Protein AF-A0A959Z109-F1 (afdb_monomer_lite)

pLDDT: mean 94.62, std 5.55, range [53.91, 98.88]

Foldseek 3Di:
DAPQQDPVRAAEDDAPDKDKDKAQEVVGHFKHKHKYQAPFAWKKKKKKWKEDQAADADKWKKKFKAFPVRHTQDIDIGGYYYNPGTDIDMDIGTQAGRLGIIMIMIGDIPDRMMMMMMHIHGDYDPFDADDPDQQDPVNAAEDDPPDDHGHDARGVVDHHDHHHD

Sequence (165 aa):
LEENDAPTQADTVAAGVDHEGRLDFFYDDNSDYYRLILPSDGILNITVNAEHAGTSTGETLTAHVLNSSGGLVQSHSVNIGANGNPIMTDLATSCLGNEQLYYLRFFNPTACGVSYQFNYGVTPPLYADDLEENDGTSQSDTVAASIDHDGRINFYYDDNTDYFR

Radius of gyration: 19.41 Å; chains: 1; bounding box: 44×27×57 Å

Structure (mmCIF, N/CA/C/O backbone):
data_AF-A0A959Z109-F1
#
_entry.id   AF-A0A959Z109-F1
#
loop_
_atom_site.group_PDB
_atom_site.id
_atom_site.type_symbol
_atom_site.label_atom_id
_atom_site.label_alt_id
_atom_site.label_comp_id
_atom_site.label_asym_id
_atom_site.label_entity_id
_atom_site.label_seq_id
_atom_site.pdbx_PDB_ins_code
_atom_site.Cartn_x
_atom_site.Cartn_y
_atom_site.Cartn_z
_atom_site.occupancy
_atom_site.B_iso_or_equiv
_atom_site.auth_se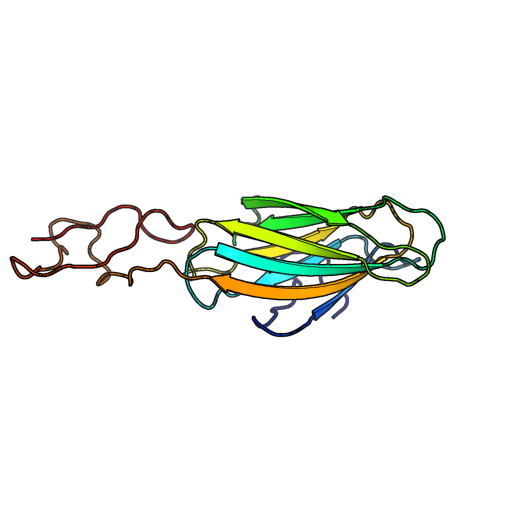q_id
_atom_site.auth_comp_id
_atom_site.auth_asym_id
_atom_site.auth_atom_id
_atom_site.pdbx_PDB_model_num
ATOM 1 N N . LEU A 1 1 ? -6.026 2.111 -15.099 1.00 53.91 1 LEU A N 1
ATOM 2 C CA . LEU A 1 1 ? -6.395 3.027 -16.196 1.00 53.91 1 LEU A CA 1
ATOM 3 C C . LEU A 1 1 ? -5.379 4.137 -16.124 1.00 53.91 1 LEU A C 1
ATOM 5 O O . LEU A 1 1 ? -5.176 4.653 -15.039 1.00 53.91 1 LEU A O 1
ATOM 9 N N . GLU A 1 2 ? -4.735 4.452 -17.238 1.00 67.19 2 GLU A N 1
ATOM 10 C CA . GLU A 1 2 ? -3.785 5.568 -17.277 1.00 67.19 2 GLU A CA 1
ATOM 11 C C . GLU A 1 2 ? -4.508 6.891 -16.971 1.00 67.19 2 GLU A C 1
ATOM 13 O O . GLU A 1 2 ? -5.691 7.016 -17.321 1.00 67.19 2 GLU A O 1
ATOM 18 N N . GLU A 1 3 ? -3.783 7.842 -16.359 1.00 77.00 3 GLU A N 1
ATOM 19 C CA . GLU A 1 3 ? -4.215 9.101 -15.700 1.00 77.00 3 GLU A CA 1
ATOM 20 C C . GLU A 1 3 ? -4.351 9.040 -14.163 1.00 77.00 3 GLU A C 1
ATOM 22 O O . GLU A 1 3 ? -4.965 9.927 -13.572 1.00 77.00 3 GLU A O 1
ATOM 27 N N . ASN A 1 4 ? -3.789 8.044 -13.480 1.00 82.88 4 ASN A N 1
ATOM 28 C CA . ASN A 1 4 ? -3.850 7.879 -12.021 1.00 82.88 4 ASN A CA 1
ATOM 29 C C . ASN A 1 4 ? -2.638 8.481 -11.273 1.00 82.88 4 ASN A C 1
ATOM 31 O O . ASN A 1 4 ? -2.342 8.078 -10.149 1.00 82.88 4 ASN A O 1
ATOM 35 N N . ASP A 1 5 ? -2.004 9.515 -11.828 1.00 84.88 5 ASP A N 1
ATOM 36 C CA . ASP A 1 5 ? -0.777 10.157 -11.318 1.00 84.88 5 ASP A CA 1
ATOM 37 C C . ASP A 1 5 ? -0.964 10.997 -10.045 1.00 84.88 5 ASP A C 1
ATOM 39 O O . ASP A 1 5 ? -0.009 11.540 -9.476 1.00 84.88 5 ASP A O 1
ATOM 43 N N . ALA A 1 6 ? -2.206 11.149 -9.590 1.00 86.69 6 ALA A N 1
ATOM 44 C CA . ALA A 1 6 ? -2.554 11.917 -8.406 1.00 86.69 6 ALA A CA 1
ATOM 45 C C . ALA A 1 6 ? -3.675 11.240 -7.606 1.00 86.69 6 ALA A C 1
ATOM 47 O O . ALA A 1 6 ? -4.556 10.602 -8.187 1.00 86.69 6 ALA A O 1
ATOM 48 N N . PRO A 1 7 ? -3.757 11.472 -6.278 1.00 85.69 7 PRO A N 1
ATOM 49 C CA . PRO A 1 7 ? -4.830 10.919 -5.447 1.00 85.69 7 PRO A CA 1
ATOM 50 C C . PRO A 1 7 ? -6.245 11.224 -5.965 1.00 85.69 7 PRO A C 1
ATOM 52 O O . PRO A 1 7 ? -7.147 10.401 -5.842 1.00 85.69 7 PRO A O 1
ATOM 55 N N . THR A 1 8 ? -6.454 12.391 -6.582 1.00 88.19 8 THR A N 1
ATOM 56 C CA . THR A 1 8 ? -7.756 12.797 -7.139 1.00 88.19 8 THR A CA 1
ATOM 57 C C . THR A 1 8 ? -8.169 12.015 -8.383 1.00 88.19 8 THR A C 1
ATOM 59 O O . THR A 1 8 ? -9.347 12.031 -8.733 1.00 88.19 8 THR A O 1
ATOM 62 N N . GLN A 1 9 ? -7.220 11.361 -9.049 1.00 89.69 9 GLN A N 1
ATOM 63 C CA . GLN A 1 9 ? -7.439 10.583 -10.268 1.00 89.69 9 GLN A CA 1
ATOM 64 C C . GLN A 1 9 ? -7.233 9.077 -10.044 1.00 89.69 9 GLN A C 1
ATOM 66 O O . GLN A 1 9 ? -7.458 8.289 -10.951 1.00 89.69 9 GLN A O 1
ATOM 71 N N . ALA A 1 10 ? -6.849 8.676 -8.829 1.00 92.62 10 ALA A N 1
ATOM 72 C CA . ALA A 1 10 ? -6.550 7.298 -8.478 1.00 92.62 10 ALA A CA 1
ATOM 73 C C . ALA A 1 10 ? -7.712 6.340 -8.778 1.00 92.62 10 ALA A C 1
ATOM 75 O O . ALA A 1 10 ? -8.864 6.594 -8.413 1.00 92.62 10 ALA A O 1
ATOM 76 N N . ASP A 1 11 ? -7.410 5.181 -9.350 1.00 93.00 11 ASP A N 1
ATOM 77 C CA . ASP A 1 11 ? -8.407 4.141 -9.596 1.00 93.00 11 ASP A CA 1
ATOM 78 C C . ASP A 1 11 ? -8.807 3.442 -8.296 1.00 93.00 11 ASP A C 1
ATOM 80 O O . ASP A 1 11 ? -7.960 3.116 -7.469 1.00 93.00 11 ASP A O 1
ATOM 84 N N . THR A 1 12 ? -10.102 3.187 -8.095 1.00 95.31 12 THR A N 1
ATOM 85 C CA . THR A 1 12 ? -10.539 2.306 -7.002 1.00 95.31 12 THR A CA 1
ATOM 86 C C . THR A 1 12 ? -10.370 0.860 -7.427 1.00 95.31 12 THR A C 1
ATOM 88 O O . THR A 1 12 ? -10.969 0.428 -8.411 1.00 95.31 12 THR A O 1
ATOM 91 N N . VAL A 1 13 ? -9.588 0.115 -6.655 1.00 95.94 13 VAL A N 1
ATOM 92 C CA . VAL A 1 13 ? -9.270 -1.287 -6.922 1.00 95.94 13 VAL A CA 1
ATOM 93 C C . VAL A 1 13 ? -9.958 -2.194 -5.909 1.00 95.94 13 VAL A C 1
ATOM 95 O O . VAL A 1 13 ? -10.144 -1.828 -4.751 1.00 95.94 13 VAL A O 1
ATOM 98 N N . ALA A 1 14 ? -10.376 -3.376 -6.359 1.00 95.56 14 ALA A N 1
ATOM 99 C CA . ALA A 1 14 ? -11.023 -4.370 -5.508 1.00 95.56 14 ALA A CA 1
ATOM 100 C C . ALA A 1 14 ? -9.988 -5.275 -4.822 1.00 95.56 14 ALA A C 1
ATOM 102 O O . ALA A 1 14 ? -9.020 -5.699 -5.458 1.00 95.56 14 ALA A O 1
ATOM 103 N N . ALA A 1 15 ? -10.225 -5.615 -3.553 1.00 97.38 15 ALA A N 1
ATOM 104 C CA . ALA A 1 15 ? -9.414 -6.579 -2.812 1.00 97.38 15 ALA A CA 1
ATOM 105 C C . ALA A 1 15 ? -9.516 -7.990 -3.417 1.00 97.38 15 ALA A C 1
ATOM 107 O O . ALA A 1 15 ? -10.569 -8.386 -3.923 1.00 97.38 15 ALA A O 1
ATOM 108 N N . GLY A 1 16 ? -8.433 -8.764 -3.331 1.00 97.06 16 GLY A N 1
ATOM 109 C CA . GLY A 1 16 ? -8.371 -10.153 -3.790 1.00 97.06 16 GLY A CA 1
ATOM 110 C C . GLY A 1 16 ? -8.331 -10.329 -5.310 1.00 97.06 16 GLY A C 1
ATOM 111 O O . GLY A 1 16 ? -8.421 -11.460 -5.785 1.00 97.06 16 GLY A O 1
ATOM 112 N N . VAL A 1 17 ? -8.190 -9.243 -6.071 1.00 96.62 17 VAL A N 1
ATOM 113 C CA . VAL A 1 17 ? -8.087 -9.248 -7.536 1.00 96.62 17 VAL A CA 1
ATOM 114 C C . VAL A 1 17 ? -6.732 -8.682 -7.945 1.00 96.62 17 VAL A C 1
ATOM 116 O O . VAL A 1 17 ? -6.221 -7.775 -7.289 1.00 96.62 17 VAL A O 1
ATOM 119 N N . ASP A 1 18 ? -6.166 -9.227 -9.018 1.00 97.88 18 ASP A N 1
ATOM 120 C CA . ASP A 1 18 ? -4.915 -8.739 -9.587 1.00 97.88 18 ASP A CA 1
ATOM 121 C C . ASP A 1 18 ? -5.160 -7.456 -10.391 1.00 97.88 18 ASP A C 1
ATOM 123 O O . ASP A 1 18 ? -6.071 -7.387 -11.221 1.00 97.88 18 ASP A O 1
ATOM 127 N N . HIS A 1 19 ? -4.321 -6.453 -10.152 1.00 97.56 19 HIS A N 1
ATOM 128 C CA . HIS A 1 19 ? -4.313 -5.163 -10.840 1.00 97.56 19 HIS A CA 1
ATOM 129 C C . HIS A 1 19 ? -2.937 -4.929 -11.443 1.00 97.56 19 HIS A C 1
ATOM 131 O O . HIS A 1 19 ? -1.928 -5.269 -10.832 1.00 97.56 19 HIS A O 1
ATOM 137 N N . GLU A 1 20 ? -2.891 -4.345 -12.632 1.00 96.56 20 GLU A N 1
ATOM 138 C CA . GLU A 1 20 ? -1.660 -4.150 -13.398 1.00 96.56 20 GLU A CA 1
ATOM 139 C C . GLU A 1 20 ? -1.421 -2.664 -13.657 1.00 96.56 20 GLU A C 1
ATOM 141 O O . GLU A 1 20 ? -2.368 -1.879 -13.767 1.00 96.56 20 GLU A O 1
ATOM 146 N N . GLY A 1 21 ? -0.150 -2.299 -13.772 1.00 94.88 21 GLY A N 1
ATOM 147 C CA . GLY A 1 21 ? 0.287 -0.944 -14.075 1.00 94.88 21 GLY A CA 1
ATOM 148 C C . GLY A 1 21 ? 1.710 -0.936 -14.612 1.00 94.88 21 GLY A C 1
ATOM 149 O O . GLY A 1 21 ? 2.366 -1.985 -14.720 1.00 94.88 21 GLY A O 1
ATOM 150 N N . ARG A 1 22 ? 2.188 0.249 -14.984 1.00 94.56 22 ARG A N 1
ATOM 151 C CA . ARG A 1 22 ? 3.542 0.418 -15.496 1.00 94.56 22 ARG A CA 1
ATOM 152 C C . ARG A 1 22 ? 4.066 1.823 -15.227 1.00 94.56 22 ARG A C 1
ATOM 154 O O . ARG A 1 22 ? 3.307 2.769 -15.252 1.00 94.56 22 ARG A O 1
ATOM 161 N N . LEU A 1 23 ? 5.372 1.949 -15.018 1.00 94.56 23 LEU A N 1
ATOM 162 C CA . LEU A 1 23 ? 6.026 3.211 -14.664 1.00 94.56 23 LEU A CA 1
ATOM 163 C C . LEU A 1 23 ? 7.246 3.468 -15.541 1.00 94.56 23 LEU A C 1
ATOM 165 O O . LEU A 1 23 ? 7.954 2.530 -15.913 1.00 94.56 23 LEU A O 1
ATOM 169 N N . ASP A 1 24 ? 7.558 4.742 -15.771 1.00 91.88 24 ASP A N 1
ATOM 170 C CA . ASP A 1 24 ? 8.829 5.219 -16.337 1.00 91.88 24 ASP A CA 1
ATOM 171 C C . ASP A 1 24 ? 9.135 4.669 -17.746 1.00 91.88 24 ASP A C 1
ATOM 173 O O . ASP A 1 24 ? 10.289 4.477 -18.143 1.00 91.88 24 ASP A O 1
ATOM 177 N N . PHE A 1 25 ? 8.082 4.409 -18.529 1.00 89.31 25 PHE A N 1
ATOM 178 C CA . PHE A 1 25 ? 8.191 4.216 -19.974 1.00 89.31 25 PHE A CA 1
ATOM 179 C C . PHE A 1 25 ? 8.335 5.577 -20.671 1.00 89.31 25 PHE A C 1
ATOM 181 O O . PHE A 1 25 ? 7.900 6.616 -20.176 1.00 89.31 25 PHE A O 1
ATOM 188 N N . PHE A 1 26 ? 8.961 5.605 -21.853 1.00 85.44 26 PHE A N 1
ATOM 189 C CA . PHE A 1 26 ? 9.072 6.857 -22.605 1.00 85.44 26 PHE A CA 1
ATOM 190 C C . PHE A 1 26 ? 7.686 7.439 -22.901 1.00 85.44 26 PHE A C 1
ATOM 192 O O . PHE A 1 26 ? 6.879 6.789 -23.563 1.00 85.44 26 PHE A O 1
ATOM 199 N N . TYR A 1 27 ? 7.489 8.699 -22.496 1.00 83.12 27 TYR A N 1
ATOM 200 C CA . TYR A 1 27 ? 6.231 9.448 -22.628 1.00 83.12 27 TYR A CA 1
ATOM 201 C C . TYR A 1 27 ? 5.080 8.942 -21.750 1.00 83.12 27 TYR A C 1
ATOM 203 O O . TYR A 1 27 ? 3.935 9.294 -22.024 1.00 83.12 27 TYR A O 1
ATOM 211 N N . ASP A 1 28 ? 5.398 8.162 -20.722 1.00 83.06 28 ASP A N 1
ATOM 212 C CA . ASP A 1 28 ? 4.471 7.716 -19.684 1.00 83.06 28 ASP A CA 1
ATOM 213 C C . ASP A 1 28 ? 4.719 8.462 -18.369 1.00 83.06 28 ASP A C 1
ATOM 215 O O . ASP A 1 28 ? 5.649 9.277 -18.263 1.00 83.06 28 ASP A O 1
ATOM 219 N N . ASP A 1 29 ? 3.881 8.189 -17.374 1.00 83.19 29 ASP A N 1
ATOM 220 C CA . ASP A 1 29 ? 4.062 8.706 -16.026 1.00 83.19 29 ASP A CA 1
ATOM 221 C C . ASP A 1 29 ? 5.199 7.996 -15.260 1.00 83.19 29 ASP A C 1
ATOM 223 O O . ASP A 1 29 ? 5.867 7.067 -15.728 1.00 83.19 29 ASP A O 1
ATOM 227 N N . ASN A 1 30 ? 5.460 8.496 -14.053 1.00 87.56 30 ASN A N 1
ATOM 228 C CA . ASN A 1 30 ? 6.425 7.920 -13.118 1.00 87.56 30 ASN A CA 1
ATOM 229 C C . ASN A 1 30 ? 5.815 7.609 -11.746 1.00 87.56 30 ASN A C 1
ATOM 231 O O . ASN A 1 30 ? 6.552 7.425 -10.763 1.00 87.56 30 ASN A O 1
ATOM 235 N N . SER A 1 31 ? 4.487 7.618 -11.655 1.00 93.69 31 SER A N 1
ATOM 236 C CA . SER A 1 31 ? 3.783 7.444 -10.401 1.00 93.69 31 SER A CA 1
ATOM 237 C C . SER A 1 31 ? 2.349 7.000 -10.631 1.00 93.69 31 SER A C 1
ATOM 239 O O . SER A 1 31 ? 1.542 7.781 -11.100 1.00 93.69 31 SER A O 1
ATOM 241 N N . ASP A 1 32 ? 1.994 5.861 -10.061 1.00 96.19 32 ASP A N 1
ATOM 242 C CA . ASP A 1 32 ? 0.636 5.335 -10.063 1.00 96.19 32 ASP A CA 1
ATOM 243 C C . ASP A 1 32 ? 0.001 5.477 -8.680 1.00 96.19 32 ASP A C 1
ATOM 245 O O . ASP A 1 32 ? 0.630 5.132 -7.674 1.00 96.19 32 ASP A O 1
ATOM 249 N N . TYR A 1 33 ? -1.254 5.930 -8.611 1.00 97.25 33 TYR A N 1
ATOM 250 C CA . TYR A 1 33 ? -2.070 5.907 -7.395 1.00 97.25 33 TYR A CA 1
ATOM 251 C C . TYR A 1 33 ? -3.286 4.983 -7.539 1.00 97.25 33 TYR A C 1
ATOM 253 O O . TYR A 1 33 ? -4.024 5.024 -8.522 1.00 97.25 33 TYR A O 1
ATOM 261 N N . TYR A 1 34 ? -3.569 4.223 -6.483 1.00 98.00 34 TYR A N 1
ATOM 262 C CA . TYR A 1 34 ? -4.754 3.377 -6.357 1.00 98.00 34 TYR A CA 1
ATOM 263 C C . TYR A 1 34 ? -5.467 3.655 -5.038 1.00 98.00 34 TYR A C 1
ATOM 265 O O . TYR A 1 34 ? -4.826 3.762 -3.996 1.00 98.00 34 TYR A O 1
ATOM 273 N N . ARG A 1 35 ? -6.797 3.741 -5.060 1.00 98.00 35 ARG A N 1
ATOM 274 C CA . ARG A 1 35 ? -7.648 3.786 -3.864 1.00 98.00 35 ARG A CA 1
ATOM 275 C C . ARG A 1 35 ? -7.936 2.369 -3.397 1.00 98.00 35 ARG A C 1
ATOM 277 O O . ARG A 1 35 ? -8.571 1.597 -4.118 1.00 98.00 35 ARG A O 1
ATOM 284 N N . LEU A 1 36 ? -7.519 2.070 -2.175 1.00 98.31 36 LEU A N 1
ATOM 285 C CA . LEU A 1 36 ? -7.805 0.822 -1.488 1.00 98.31 36 LEU A CA 1
ATOM 286 C C . LEU A 1 36 ? -9.003 1.022 -0.560 1.00 98.31 36 LEU A C 1
ATOM 288 O O . LEU A 1 36 ? -8.984 1.903 0.302 1.00 98.31 36 LEU A O 1
ATOM 292 N N . ILE A 1 37 ? -10.020 0.179 -0.718 1.00 96.75 37 ILE A N 1
ATOM 293 C CA . ILE A 1 37 ? -11.086 0.010 0.274 1.00 96.75 37 ILE A CA 1
ATOM 294 C C . ILE A 1 37 ? -10.796 -1.306 0.986 1.00 96.75 37 ILE A C 1
ATOM 296 O O . ILE A 1 37 ? -10.716 -2.358 0.339 1.00 96.75 37 ILE A O 1
ATOM 300 N N . LEU A 1 38 ? -10.559 -1.238 2.293 1.00 97.25 38 LEU A N 1
ATOM 301 C CA . LEU A 1 38 ? -10.244 -2.421 3.082 1.00 97.25 38 LEU A CA 1
ATOM 302 C C . LEU A 1 38 ? -11.540 -3.180 3.416 1.00 97.25 38 LEU A C 1
ATOM 304 O O . LEU A 1 38 ? -12.543 -2.549 3.736 1.00 97.25 38 LEU A O 1
ATOM 308 N N . PRO A 1 39 ? -11.564 -4.522 3.320 1.00 96.25 39 PRO A N 1
ATOM 309 C CA . PRO A 1 39 ? -12.749 -5.310 3.665 1.00 96.25 39 PRO A CA 1
ATOM 310 C C . PRO A 1 39 ? -12.959 -5.469 5.182 1.00 96.25 39 PRO A C 1
ATOM 312 O O . PRO A 1 39 ? -14.048 -5.843 5.607 1.00 96.25 39 PRO A O 1
ATOM 315 N N . SER A 1 40 ? -11.924 -5.230 5.987 1.00 95.69 40 SER A N 1
ATOM 316 C CA . SER A 1 40 ? -11.909 -5.315 7.450 1.00 95.69 40 SER A CA 1
ATOM 317 C C . SER A 1 40 ? -10.734 -4.505 7.988 1.00 95.69 40 SER A C 1
ATOM 319 O O . SER A 1 40 ? -9.821 -4.183 7.221 1.00 95.69 40 SER A O 1
ATOM 321 N N . ASP A 1 41 ? -10.706 -4.275 9.294 1.00 96.25 41 ASP A N 1
ATOM 322 C CA . ASP A 1 41 ? -9.509 -3.787 9.984 1.00 96.25 41 ASP A CA 1
ATOM 323 C C . ASP A 1 41 ? -8.455 -4.884 10.003 1.00 96.25 41 ASP A C 1
ATOM 325 O O . ASP A 1 41 ? -8.757 -6.066 9.785 1.00 96.25 41 ASP A O 1
ATOM 329 N N . GLY A 1 42 ? -7.209 -4.512 10.278 1.00 96.81 42 GLY A N 1
ATOM 330 C CA . GLY A 1 42 ? -6.138 -5.465 10.517 1.00 96.81 42 GLY A CA 1
ATOM 331 C C . GLY A 1 42 ? -4.832 -5.121 9.823 1.00 96.81 42 GLY A C 1
ATOM 332 O O . GLY A 1 42 ? -4.345 -3.987 9.846 1.00 96.81 42 GLY A O 1
ATOM 333 N N . ILE A 1 43 ? -4.219 -6.164 9.267 1.00 98.50 43 ILE A N 1
ATOM 334 C CA . ILE A 1 43 ? -2.969 -6.071 8.517 1.00 98.50 43 ILE A CA 1
ATOM 335 C C . ILE A 1 43 ? -3.306 -6.076 7.030 1.00 98.50 43 ILE A C 1
ATOM 337 O O . ILE A 1 43 ? -3.745 -7.100 6.505 1.00 98.50 43 ILE A O 1
ATOM 341 N N . LEU A 1 44 ? -3.061 -4.955 6.354 1.00 98.75 44 LEU A N 1
ATOM 342 C CA . LEU A 1 44 ? -3.055 -4.888 4.897 1.00 98.75 44 LEU A CA 1
ATOM 343 C C . LEU A 1 44 ? -1.843 -5.656 4.376 1.00 98.75 44 LEU A C 1
ATOM 345 O O . LEU A 1 44 ? -0.704 -5.287 4.666 1.00 98.75 44 LEU A O 1
ATOM 349 N N . ASN A 1 45 ? -2.104 -6.700 3.596 1.00 98.75 45 ASN A N 1
ATOM 350 C CA . ASN A 1 45 ? -1.096 -7.479 2.894 1.00 98.75 45 ASN A CA 1
ATOM 351 C C . ASN A 1 45 ? -1.199 -7.176 1.402 1.00 98.75 45 ASN A C 1
ATOM 353 O O . ASN A 1 45 ? -2.291 -7.241 0.836 1.00 98.75 45 ASN A O 1
ATOM 357 N N . ILE A 1 46 ? -0.073 -6.852 0.775 1.00 98.81 46 ILE A N 1
ATOM 358 C CA . ILE A 1 46 ? 0.012 -6.553 -0.655 1.00 98.81 46 ILE A CA 1
ATOM 359 C C . ILE A 1 46 ? 1.093 -7.445 -1.248 1.00 98.81 46 ILE A C 1
ATOM 361 O O . ILE A 1 46 ? 2.245 -7.371 -0.827 1.00 98.81 46 ILE A O 1
ATOM 365 N N . THR A 1 47 ? 0.740 -8.252 -2.238 1.00 98.75 47 THR A N 1
ATOM 366 C CA . THR A 1 47 ? 1.709 -9.022 -3.021 1.00 98.75 47 THR A CA 1
ATOM 367 C C . THR A 1 47 ? 1.924 -8.299 -4.338 1.00 98.75 47 THR A C 1
ATOM 369 O O . THR A 1 47 ? 0.958 -8.002 -5.039 1.00 98.75 47 THR A O 1
ATOM 372 N N . VAL A 1 48 ? 3.179 -8.008 -4.675 1.00 98.88 48 VAL A N 1
ATOM 373 C CA . VAL A 1 48 ? 3.556 -7.282 -5.893 1.00 98.88 48 VAL A CA 1
ATOM 374 C C . VAL A 1 48 ? 4.541 -8.113 -6.702 1.00 98.88 48 VAL A C 1
ATOM 376 O O . VAL A 1 48 ? 5.566 -8.538 -6.177 1.00 98.88 48 VAL A O 1
ATOM 379 N N . ASN A 1 49 ? 4.258 -8.312 -7.983 1.00 98.81 49 ASN A N 1
ATOM 380 C CA . ASN A 1 49 ? 5.172 -8.864 -8.974 1.00 98.81 49 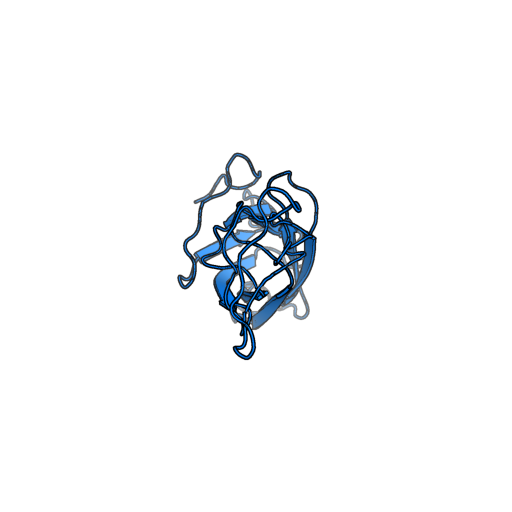ASN A CA 1
ATOM 381 C C . ASN A 1 49 ? 5.628 -7.724 -9.886 1.00 98.81 49 ASN A C 1
ATOM 383 O O . ASN A 1 49 ? 4.783 -7.116 -10.536 1.00 98.81 49 ASN A O 1
ATOM 387 N N . ALA A 1 50 ? 6.927 -7.437 -9.954 1.00 98.69 50 ALA A N 1
ATOM 388 C CA . ALA A 1 50 ? 7.452 -6.368 -10.810 1.00 98.69 50 ALA A CA 1
ATOM 389 C C . ALA A 1 50 ? 8.619 -6.849 -11.678 1.00 98.69 50 ALA A C 1
ATOM 391 O O . ALA A 1 50 ? 9.452 -7.646 -11.231 1.00 98.69 50 ALA A O 1
ATOM 392 N N . GLU A 1 51 ? 8.686 -6.354 -12.913 1.00 98.56 51 GLU A N 1
ATOM 393 C CA . GLU A 1 51 ? 9.728 -6.674 -13.891 1.00 98.56 51 GLU A CA 1
ATOM 394 C C . GLU A 1 51 ? 10.117 -5.470 -14.753 1.00 98.56 51 GLU A C 1
ATOM 396 O O . GLU A 1 51 ? 9.343 -4.528 -14.920 1.00 98.56 51 GLU A O 1
ATOM 401 N N . HIS A 1 52 ? 11.320 -5.528 -15.320 1.00 98.06 52 HIS A N 1
ATOM 402 C CA . HIS A 1 52 ? 11.708 -4.709 -16.461 1.00 98.06 52 HIS A CA 1
ATOM 403 C C . HIS A 1 52 ? 12.369 -5.554 -17.558 1.00 98.06 52 HIS A C 1
ATOM 405 O O . HIS A 1 52 ? 12.960 -6.618 -17.319 1.00 98.06 52 HIS A O 1
ATOM 411 N N . ALA A 1 53 ? 12.324 -5.041 -18.789 1.00 97.44 53 ALA A N 1
ATOM 412 C CA . ALA A 1 53 ? 12.863 -5.722 -19.965 1.00 97.44 53 ALA A CA 1
ATOM 413 C C . ALA A 1 53 ? 14.405 -5.724 -20.032 1.00 97.44 53 ALA A C 1
ATOM 415 O O . ALA A 1 53 ? 14.990 -6.505 -20.788 1.00 97.44 53 ALA A O 1
ATOM 416 N N . GLY A 1 54 ? 15.069 -4.840 -19.282 1.00 96.25 54 GLY A N 1
ATOM 417 C CA . GLY A 1 54 ? 16.522 -4.707 -19.253 1.00 96.25 54 GLY A CA 1
ATOM 418 C C . GLY A 1 54 ? 17.226 -5.874 -18.556 1.00 96.25 54 GLY A C 1
ATOM 419 O O . GLY A 1 54 ? 16.615 -6.742 -17.940 1.00 96.25 54 GLY A O 1
ATOM 420 N N . THR A 1 55 ? 18.555 -5.905 -18.659 1.00 97.56 55 THR A N 1
ATOM 421 C CA . THR A 1 55 ? 19.372 -7.012 -18.127 1.00 97.56 55 THR A CA 1
ATOM 422 C C . THR A 1 55 ? 19.943 -6.742 -16.735 1.00 97.56 55 THR A C 1
ATOM 424 O O . THR A 1 55 ? 20.526 -7.645 -16.136 1.00 97.56 55 THR A O 1
ATOM 427 N N . SER A 1 56 ? 19.887 -5.493 -16.266 1.00 96.56 56 SER A N 1
ATOM 428 C CA . SER A 1 56 ? 20.374 -5.093 -14.946 1.00 96.56 56 SER A CA 1
ATOM 429 C C . SER A 1 56 ? 19.506 -5.698 -13.842 1.00 96.56 56 SER A C 1
ATOM 431 O O . SER A 1 56 ? 18.351 -6.036 -14.071 1.00 96.56 56 SER A O 1
ATOM 433 N N . THR A 1 57 ? 20.115 -5.935 -12.681 1.00 97.25 57 THR A N 1
ATOM 434 C CA . THR A 1 57 ? 19.485 -6.625 -11.549 1.00 97.25 57 THR A CA 1
ATOM 435 C C . THR A 1 57 ? 19.669 -5.827 -10.268 1.00 97.25 57 THR A C 1
ATOM 437 O O . THR A 1 57 ? 20.722 -5.208 -10.085 1.00 97.25 57 THR A O 1
ATOM 440 N N . GLY A 1 58 ? 18.739 -5.981 -9.326 1.00 96.88 58 GLY A N 1
ATOM 441 C CA . GLY A 1 58 ? 18.792 -5.322 -8.018 1.00 96.88 58 GLY A CA 1
ATOM 442 C C . GLY A 1 58 ? 18.066 -3.980 -7.985 1.00 96.88 58 GLY A C 1
ATOM 443 O O . GLY A 1 58 ? 18.236 -3.223 -7.032 1.00 96.88 58 GLY A O 1
ATOM 444 N N . GLU A 1 59 ? 17.283 -3.679 -9.016 1.00 98.06 59 GLU A N 1
ATOM 445 C CA . GLU A 1 59 ? 16.418 -2.515 -9.064 1.00 98.06 59 GLU A CA 1
ATOM 446 C C . GLU A 1 59 ? 15.195 -2.666 -8.172 1.00 98.06 59 GLU A C 1
ATOM 448 O O . GLU A 1 59 ? 14.715 -3.768 -7.885 1.00 98.06 59 GLU A O 1
ATOM 453 N N . THR A 1 60 ? 14.675 -1.521 -7.753 1.00 98.31 60 THR A N 1
ATOM 454 C CA . THR A 1 60 ? 13.491 -1.437 -6.915 1.00 98.31 60 THR A CA 1
ATOM 455 C C . THR A 1 60 ? 12.566 -0.326 -7.389 1.00 98.31 60 THR A C 1
ATOM 457 O O . THR A 1 60 ? 12.976 0.583 -8.110 1.00 98.31 60 THR A O 1
ATOM 460 N N . LEU A 1 61 ? 11.311 -0.386 -6.961 1.00 98.06 61 LEU A N 1
ATOM 461 C CA . LEU A 1 61 ? 10.404 0.760 -6.937 1.00 98.06 61 LEU A CA 1
ATOM 462 C C . LEU A 1 61 ? 9.921 0.989 -5.506 1.00 98.06 61 LEU A C 1
ATOM 464 O O . LEU A 1 61 ? 10.013 0.103 -4.650 1.00 98.06 61 LEU A O 1
ATOM 468 N N . THR A 1 62 ? 9.406 2.184 -5.240 1.00 98.62 62 THR A N 1
ATOM 469 C CA . THR A 1 62 ? 8.850 2.539 -3.933 1.00 98.62 62 THR A CA 1
ATOM 470 C C . THR A 1 62 ? 7.343 2.320 -3.929 1.00 98.62 62 THR A C 1
ATOM 472 O O . THR A 1 62 ? 6.659 2.788 -4.835 1.00 98.62 62 THR A O 1
ATOM 475 N N . ALA A 1 63 ? 6.825 1.669 -2.886 1.00 98.69 63 ALA A N 1
ATOM 476 C CA . ALA A 1 63 ? 5.394 1.536 -2.634 1.00 98.69 63 ALA A CA 1
ATOM 477 C C . ALA A 1 63 ? 5.024 2.263 -1.333 1.00 98.69 63 ALA A C 1
ATOM 479 O O . ALA A 1 63 ? 5.523 1.925 -0.260 1.00 98.69 63 ALA A O 1
ATOM 480 N N . HIS A 1 64 ? 4.172 3.281 -1.408 1.00 98.75 64 HIS A N 1
ATOM 481 C CA . HIS A 1 64 ? 3.661 3.993 -0.236 1.00 98.75 64 HIS A CA 1
ATOM 482 C C . HIS A 1 64 ? 2.215 3.606 0.045 1.00 98.75 64 HIS A C 1
ATOM 484 O O . HIS A 1 64 ? 1.380 3.663 -0.853 1.00 98.75 64 HIS A O 1
ATOM 490 N N . VAL A 1 65 ? 1.916 3.318 1.309 1.00 98.69 65 VAL A N 1
ATOM 491 C CA . VAL A 1 65 ? 0.553 3.335 1.842 1.00 98.69 65 VAL A CA 1
ATOM 492 C C . VAL A 1 65 ? 0.325 4.713 2.450 1.00 98.69 65 VAL A C 1
ATOM 494 O O . VAL A 1 65 ? 1.065 5.146 3.338 1.00 98.69 65 VAL A O 1
ATOM 497 N N . LEU A 1 66 ? -0.677 5.421 1.944 1.00 98.50 66 LEU A N 1
ATOM 498 C CA . LEU A 1 66 ? -1.075 6.749 2.386 1.00 98.50 66 LEU A CA 1
ATOM 499 C C . LEU A 1 66 ? -2.483 6.689 2.965 1.00 98.50 66 LEU A C 1
ATOM 501 O O . LEU A 1 66 ? -3.332 5.921 2.516 1.00 98.50 66 LEU A O 1
ATOM 505 N N . ASN A 1 67 ? -2.737 7.544 3.936 1.00 97.25 67 ASN A N 1
ATOM 506 C CA . ASN A 1 67 ? -4.051 7.720 4.522 1.00 97.25 67 ASN A CA 1
ATOM 507 C C . ASN A 1 67 ? -4.952 8.548 3.560 1.00 97.25 67 ASN A C 1
ATOM 509 O O . ASN A 1 67 ? -4.474 9.117 2.574 1.00 97.25 67 ASN A O 1
ATOM 513 N N . SER A 1 68 ? -6.253 8.640 3.827 1.00 96.00 68 SER A N 1
ATOM 514 C CA . SER A 1 68 ? -7.247 9.379 3.032 1.00 96.00 68 SER A CA 1
ATOM 515 C C . SER A 1 68 ? -6.942 10.872 2.828 1.00 96.00 68 SER A C 1
ATOM 517 O O . SER A 1 68 ? -7.428 11.458 1.860 1.00 96.00 68 SER A O 1
ATOM 519 N N . SER A 1 69 ? -6.112 11.491 3.681 1.00 95.00 69 SER A N 1
ATOM 520 C CA . SER A 1 69 ? -5.656 12.882 3.529 1.00 95.00 69 SER A CA 1
ATOM 521 C C . SER A 1 69 ? -4.317 13.020 2.790 1.00 95.00 69 SER A C 1
ATOM 523 O O . SER A 1 69 ? -3.819 14.133 2.622 1.00 95.00 69 SER A O 1
ATOM 525 N N . GLY A 1 70 ? -3.741 11.911 2.314 1.00 95.00 70 GLY A N 1
ATOM 526 C CA . GLY A 1 70 ? -2.462 11.867 1.599 1.00 95.00 70 GLY A CA 1
ATOM 527 C C . GLY A 1 70 ? -1.229 11.825 2.509 1.00 95.00 70 GLY A C 1
ATOM 528 O O . GLY A 1 70 ? -0.102 11.894 2.017 1.00 95.00 70 GLY A O 1
ATOM 529 N N . GLY A 1 71 ? -1.415 11.708 3.826 1.00 97.44 71 GLY A N 1
ATOM 530 C CA . GLY A 1 71 ? -0.334 11.508 4.786 1.00 97.44 71 GLY A CA 1
ATOM 531 C C . GLY A 1 71 ? 0.277 10.112 4.664 1.00 97.44 71 GLY A C 1
ATOM 532 O O . GLY A 1 71 ? -0.437 9.128 4.488 1.00 97.44 71 GLY A O 1
ATOM 533 N N . LEU A 1 72 ? 1.604 10.019 4.766 1.00 98.06 72 LEU A N 1
ATOM 534 C CA . LEU A 1 72 ? 2.312 8.740 4.720 1.00 98.06 72 LEU A CA 1
ATOM 535 C C . LEU A 1 72 ? 1.991 7.894 5.956 1.00 98.06 72 LEU A C 1
ATOM 537 O O . LEU A 1 72 ? 2.244 8.333 7.075 1.00 98.06 72 LEU A O 1
ATOM 541 N N . VAL A 1 73 ? 1.500 6.675 5.732 1.00 98.19 73 VAL A N 1
ATOM 542 C CA . VAL A 1 73 ? 1.341 5.648 6.771 1.00 98.19 73 VAL A CA 1
ATOM 543 C C . VAL A 1 73 ? 2.579 4.762 6.800 1.00 98.19 73 VAL A C 1
ATOM 545 O O . VAL A 1 73 ? 3.211 4.611 7.840 1.00 98.19 73 VAL A O 1
ATOM 548 N N . GLN A 1 74 ? 2.955 4.208 5.644 1.00 98.56 74 GLN A N 1
ATOM 549 C CA . GLN A 1 74 ? 4.071 3.274 5.529 1.00 98.56 74 GLN A CA 1
ATOM 550 C C . GLN A 1 74 ? 4.748 3.395 4.161 1.00 98.56 74 GLN A C 1
ATOM 552 O O . GLN A 1 74 ? 4.088 3.591 3.141 1.00 98.56 74 GLN A O 1
ATOM 557 N N . SER A 1 75 ? 6.073 3.254 4.143 1.00 98.62 75 SER A N 1
ATOM 558 C CA . SER A 1 75 ? 6.880 3.164 2.924 1.00 98.62 75 SER A CA 1
ATOM 559 C C . SER A 1 75 ? 7.512 1.778 2.827 1.00 98.62 75 SER A C 1
ATOM 561 O O . SER A 1 75 ? 8.002 1.246 3.828 1.00 98.62 75 SER A O 1
ATOM 563 N N . HIS A 1 76 ? 7.485 1.211 1.626 1.00 98.75 76 HIS A N 1
ATOM 564 C CA . HIS A 1 76 ? 8.001 -0.107 1.284 1.00 98.75 76 HIS A CA 1
ATOM 565 C C . HIS A 1 76 ? 8.889 -0.040 0.042 1.00 98.75 76 HIS A C 1
ATOM 567 O O . HIS A 1 76 ? 8.733 0.839 -0.808 1.00 98.75 76 HIS A O 1
ATOM 573 N N . SER A 1 77 ? 9.776 -1.025 -0.088 1.00 98.50 77 SER A N 1
ATOM 574 C CA . SER A 1 77 ? 10.567 -1.261 -1.296 1.00 98.50 77 SER A CA 1
ATOM 575 C C . SER A 1 77 ? 10.076 -2.529 -1.984 1.00 98.50 77 SER A C 1
ATOM 577 O O . SER A 1 77 ? 9.976 -3.571 -1.340 1.00 98.50 77 SER A O 1
ATOM 579 N N . VAL A 1 78 ? 9.818 -2.452 -3.287 1.00 98.69 78 VAL A N 1
ATOM 580 C CA . VAL A 1 78 ? 9.434 -3.590 -4.132 1.00 98.69 78 VAL A CA 1
ATOM 581 C C . VAL A 1 78 ? 10.609 -3.945 -5.030 1.00 98.69 78 VAL A C 1
ATOM 583 O O . VAL A 1 78 ? 11.157 -3.065 -5.691 1.00 98.69 78 VAL A O 1
ATOM 586 N N . ASN A 1 79 ? 11.005 -5.217 -5.048 1.00 98.44 79 ASN A N 1
ATOM 587 C CA . ASN A 1 79 ? 12.069 -5.692 -5.930 1.00 98.44 79 ASN A CA 1
ATOM 588 C C . ASN A 1 79 ? 11.553 -5.824 -7.362 1.00 98.44 79 ASN A C 1
ATOM 590 O O . ASN A 1 79 ? 10.452 -6.328 -7.575 1.00 98.44 79 ASN A O 1
ATOM 594 N N . ILE A 1 80 ? 12.375 -5.434 -8.333 1.00 98.69 80 ILE A N 1
ATOM 595 C CA . ILE A 1 80 ? 12.060 -5.554 -9.754 1.00 98.69 80 ILE A CA 1
ATOM 596 C C . ILE A 1 80 ? 12.949 -6.642 -10.354 1.00 98.69 80 ILE A C 1
ATOM 598 O O . ILE A 1 80 ? 14.173 -6.635 -10.199 1.00 98.69 80 ILE A O 1
ATOM 602 N N . GLY A 1 81 ? 12.331 -7.605 -11.029 1.00 98.56 81 GLY A N 1
ATOM 603 C CA . GLY A 1 81 ? 13.047 -8.639 -11.760 1.00 98.56 81 GLY A CA 1
ATOM 604 C C . GLY A 1 81 ? 13.494 -8.194 -13.154 1.00 98.56 81 GLY A C 1
ATOM 605 O O . GLY A 1 81 ? 12.953 -7.259 -13.734 1.00 98.56 81 GLY A O 1
ATOM 606 N N . ALA A 1 82 ? 14.514 -8.860 -13.689 1.00 98.25 82 ALA A N 1
ATOM 607 C CA . ALA A 1 82 ? 15.165 -8.486 -14.942 1.00 98.25 82 ALA A CA 1
ATOM 608 C C . ALA A 1 82 ? 14.782 -9.417 -16.100 1.00 98.25 82 ALA A C 1
ATOM 610 O O . ALA A 1 82 ? 14.397 -10.575 -15.900 1.00 98.25 82 ALA A O 1
ATOM 611 N N . ASN A 1 83 ? 15.033 -8.972 -17.329 1.00 97.69 83 ASN A N 1
ATOM 612 C CA . ASN A 1 83 ? 14.824 -9.725 -18.567 1.00 97.69 83 ASN A CA 1
ATOM 613 C C . ASN A 1 83 ? 13.368 -10.191 -18.750 1.00 97.69 83 ASN A C 1
ATOM 615 O O . ASN A 1 83 ? 13.143 -11.307 -19.224 1.00 97.69 83 ASN A O 1
ATOM 619 N N . GLY A 1 84 ? 12.386 -9.388 -18.332 1.00 97.44 84 GLY A N 1
ATOM 620 C CA . GLY A 1 84 ? 10.977 -9.777 -18.419 1.00 97.44 84 GLY A CA 1
ATOM 621 C C . GLY A 1 84 ? 10.536 -10.818 -17.387 1.00 97.44 84 GLY A C 1
ATOM 622 O O . GLY A 1 84 ? 9.472 -11.412 -17.545 1.00 97.44 84 GLY A O 1
ATOM 623 N N . ASN A 1 85 ? 11.355 -11.109 -16.370 1.00 98.31 85 ASN A N 1
ATOM 624 C CA . ASN A 1 85 ? 11.034 -12.106 -15.347 1.00 98.31 85 ASN A CA 1
ATOM 625 C C . ASN A 1 85 ? 10.671 -11.396 -14.044 1.00 98.31 85 ASN A C 1
ATOM 627 O O . ASN A 1 85 ? 11.573 -10.827 -13.432 1.00 98.31 85 ASN A O 1
ATOM 631 N N . PRO A 1 86 ? 9.408 -11.436 -13.589 1.00 98.38 86 PRO A N 1
ATOM 632 C CA . PRO A 1 86 ? 9.009 -10.736 -12.379 1.00 98.38 86 PRO A CA 1
ATOM 633 C C . PRO A 1 86 ? 9.576 -11.360 -11.109 1.00 98.38 86 PRO A C 1
ATOM 635 O O . PRO A 1 86 ? 9.736 -12.578 -11.002 1.00 98.38 86 PRO A O 1
ATOM 638 N N . ILE A 1 87 ? 9.839 -10.502 -10.123 1.00 98.50 87 ILE A N 1
ATOM 639 C CA . ILE A 1 87 ? 10.122 -10.897 -8.742 1.00 98.50 87 ILE A CA 1
ATOM 640 C C . ILE A 1 87 ? 8.924 -10.515 -7.876 1.00 98.50 87 ILE A C 1
ATOM 642 O O . ILE A 1 87 ? 8.425 -9.394 -7.951 1.00 98.50 87 ILE A O 1
ATOM 646 N N . MET A 1 88 ? 8.496 -11.458 -7.038 1.00 98.62 88 MET A N 1
ATOM 647 C CA . MET A 1 88 ? 7.443 -11.256 -6.050 1.00 98.62 88 MET A CA 1
ATOM 648 C C . MET A 1 88 ? 8.004 -10.586 -4.789 1.00 98.62 88 MET A C 1
ATOM 650 O O . MET A 1 88 ? 9.049 -10.992 -4.276 1.00 98.62 88 MET A O 1
ATOM 654 N N . THR A 1 89 ? 7.294 -9.587 -4.270 1.00 98.69 89 THR A N 1
ATOM 655 C CA . THR A 1 89 ? 7.543 -8.950 -2.974 1.00 98.69 89 THR A CA 1
ATOM 656 C C . THR A 1 89 ? 6.237 -8.884 -2.182 1.00 98.69 89 THR A C 1
ATOM 658 O O . THR A 1 89 ? 5.247 -8.360 -2.688 1.00 98.69 89 THR A O 1
ATOM 661 N N . ASP A 1 90 ? 6.248 -9.371 -0.940 1.00 98.50 90 ASP A N 1
ATOM 662 C CA . ASP A 1 90 ? 5.123 -9.246 -0.007 1.00 98.50 90 ASP A CA 1
ATOM 663 C C . ASP A 1 90 ? 5.334 -8.057 0.936 1.00 98.50 90 ASP A C 1
ATOM 665 O O . ASP A 1 90 ? 6.387 -7.916 1.565 1.00 98.50 90 ASP A O 1
ATOM 669 N N . LEU A 1 91 ? 4.320 -7.204 1.038 1.00 98.62 91 LEU A N 1
ATOM 670 C CA . LEU A 1 91 ? 4.291 -6.006 1.869 1.00 98.62 91 LEU A CA 1
ATOM 671 C C . LEU A 1 91 ? 3.210 -6.159 2.936 1.00 98.62 91 LEU A C 1
ATOM 673 O O . LEU A 1 91 ? 2.117 -6.637 2.642 1.00 98.62 91 LEU A O 1
ATOM 677 N N . ALA A 1 92 ? 3.489 -5.700 4.154 1.00 98.62 92 ALA A N 1
ATOM 678 C CA . ALA A 1 92 ? 2.530 -5.723 5.253 1.00 98.62 92 ALA A CA 1
ATOM 679 C C . ALA A 1 92 ? 2.460 -4.359 5.944 1.00 98.62 92 ALA A C 1
ATOM 681 O O . ALA A 1 92 ? 3.484 -3.726 6.200 1.00 98.62 92 ALA A O 1
ATOM 682 N N . THR A 1 93 ? 1.258 -3.876 6.248 1.00 98.56 93 THR A N 1
ATOM 683 C CA . THR A 1 93 ? 1.030 -2.654 7.037 1.00 98.56 93 THR A CA 1
ATOM 684 C C . THR A 1 93 ? -0.058 -2.929 8.065 1.00 98.56 93 THR A C 1
ATOM 686 O O . THR A 1 93 ? -1.181 -3.264 7.703 1.00 98.56 93 THR A O 1
ATOM 689 N N . SER A 1 94 ? 0.300 -2.861 9.346 1.00 97.31 94 SER A N 1
ATOM 690 C CA . SER A 1 94 ? -0.582 -3.186 10.469 1.00 97.31 94 SER A CA 1
ATOM 691 C C . SER A 1 94 ? -1.383 -1.981 10.956 1.00 97.31 94 SER A C 1
ATOM 693 O O . SER A 1 94 ? -1.018 -0.838 10.685 1.00 97.31 94 SER A O 1
ATOM 695 N N . CYS A 1 95 ? -2.402 -2.262 11.770 1.00 95.38 95 CYS A N 1
ATOM 696 C CA . CYS A 1 95 ? -3.221 -1.269 12.465 1.00 95.38 95 CYS A CA 1
ATOM 697 C C . CYS A 1 95 ? -4.033 -0.376 11.514 1.00 95.38 95 CYS A C 1
ATOM 699 O O . CYS A 1 95 ? -4.223 0.798 11.809 1.00 95.38 95 CYS A O 1
ATOM 701 N N . LEU A 1 96 ? -4.485 -0.895 10.368 1.00 97.50 96 LEU A N 1
ATOM 702 C CA . LEU A 1 96 ? -5.373 -0.155 9.465 1.00 97.50 96 LEU A CA 1
ATOM 703 C C . LEU A 1 96 ? -6.831 -0.515 9.755 1.00 97.50 96 LEU A C 1
ATOM 705 O O . LEU A 1 96 ? -7.116 -1.708 9.829 1.00 97.50 96 LEU A O 1
ATOM 709 N N . GLY A 1 97 ? -7.700 0.482 9.923 1.00 96.00 97 GLY A N 1
ATOM 710 C CA . GLY A 1 97 ? -9.152 0.323 10.054 1.00 96.00 97 GLY A CA 1
ATOM 711 C C . GLY A 1 97 ? -9.852 0.416 8.698 1.00 96.00 97 GLY A C 1
ATOM 712 O O . GLY A 1 97 ? -9.238 0.831 7.706 1.00 96.00 97 GLY A O 1
ATOM 713 N N . ASN A 1 98 ? -11.105 -0.020 8.598 1.00 95.38 98 ASN A N 1
ATOM 714 C CA . ASN A 1 98 ? -11.860 -0.026 7.339 1.00 95.38 98 ASN A CA 1
ATOM 715 C C . ASN A 1 98 ? -12.838 1.152 7.180 1.00 95.38 98 ASN A C 1
ATOM 717 O O . ASN A 1 98 ? -13.527 1.245 6.158 1.00 95.38 98 ASN A O 1
ATOM 721 N N . GLU A 1 99 ? -12.856 2.084 8.131 1.00 94.19 99 GLU A N 1
ATOM 722 C CA . GLU A 1 99 ? -13.815 3.193 8.224 1.00 94.19 99 GLU A CA 1
ATOM 723 C C . GLU A 1 99 ? -13.574 4.251 7.136 1.00 94.19 99 GLU A C 1
ATOM 725 O O . GLU A 1 99 ? -14.450 5.064 6.818 1.00 94.19 99 GLU A O 1
ATOM 730 N N . GLN A 1 100 ? -12.371 4.267 6.551 1.00 96.06 100 GLN A N 1
ATOM 731 C CA . GLN A 1 100 ? -11.969 5.144 5.452 1.00 96.06 100 GLN A CA 1
ATOM 732 C C . GLN A 1 100 ? -11.117 4.404 4.413 1.00 96.06 100 GLN A C 1
ATOM 734 O O . GLN A 1 100 ? -10.628 3.296 4.618 1.00 96.06 100 GLN A O 1
ATOM 739 N N . LEU A 1 101 ? -10.914 5.054 3.264 1.00 96.06 101 LEU A N 1
ATOM 740 C CA . LEU A 1 101 ? -10.013 4.555 2.225 1.00 96.06 101 LEU A CA 1
ATOM 741 C C . LEU A 1 101 ? -8.543 4.884 2.514 1.00 96.06 101 LEU A C 1
ATOM 743 O O . LEU A 1 101 ? -8.218 5.868 3.184 1.00 96.06 101 LEU A O 1
ATOM 747 N N . TYR A 1 102 ? -7.659 4.121 1.877 1.00 98.44 102 TYR A N 1
ATOM 748 C CA . TYR A 1 102 ? -6.227 4.407 1.775 1.00 98.44 102 TYR A CA 1
ATOM 749 C C . TYR A 1 102 ? -5.830 4.603 0.314 1.00 98.44 102 TYR A C 1
ATOM 751 O O . TYR A 1 102 ? -6.556 4.202 -0.599 1.00 98.44 102 TYR A O 1
ATOM 759 N N . TYR A 1 103 ? -4.652 5.177 0.087 1.00 98.50 103 TYR A N 1
ATOM 760 C CA . TYR A 1 103 ? -4.018 5.167 -1.226 1.00 98.50 103 TYR A CA 1
ATOM 761 C C . TYR A 1 103 ? -2.774 4.286 -1.214 1.00 98.50 103 TYR A C 1
ATOM 763 O O . TYR A 1 103 ? -1.935 4.404 -0.324 1.00 98.50 103 TYR A O 1
ATOM 771 N N . LEU A 1 104 ? -2.630 3.445 -2.232 1.00 98.56 104 LEU A N 1
ATOM 772 C CA . LEU A 1 104 ? -1.371 2.807 -2.589 1.00 98.56 104 LEU A CA 1
ATOM 773 C C . LEU A 1 104 ? -0.732 3.616 -3.709 1.00 98.56 104 LEU A C 1
ATOM 775 O O . LEU A 1 104 ? -1.391 3.906 -4.704 1.00 98.56 104 LEU A O 1
ATOM 779 N N . ARG A 1 105 ? 0.538 3.977 -3.548 1.00 98.31 105 ARG A N 1
ATOM 780 C CA . ARG A 1 105 ? 1.300 4.689 -4.570 1.00 98.31 105 ARG A CA 1
ATOM 781 C C . ARG A 1 105 ? 2.555 3.921 -4.948 1.00 98.31 105 ARG A C 1
ATOM 783 O O . ARG A 1 105 ? 3.408 3.737 -4.080 1.00 98.31 105 ARG A O 1
ATOM 790 N N . PHE A 1 106 ? 2.712 3.578 -6.221 1.00 98.25 106 PHE A N 1
ATOM 791 C CA . PHE A 1 106 ? 3.976 3.085 -6.772 1.00 98.25 106 PHE A CA 1
ATOM 792 C C . PHE A 1 106 ? 4.696 4.211 -7.508 1.00 98.25 106 PHE A C 1
ATOM 794 O O . PHE A 1 106 ? 4.075 4.925 -8.282 1.00 98.25 106 PHE A O 1
ATOM 801 N N . PHE A 1 107 ? 5.983 4.424 -7.236 1.00 97.06 107 PHE A N 1
ATOM 802 C CA . PHE A 1 107 ? 6.759 5.509 -7.850 1.00 97.06 107 PHE A CA 1
ATOM 803 C C . PHE A 1 107 ? 8.268 5.296 -7.671 1.00 97.06 107 PHE A C 1
ATOM 805 O O . PHE A 1 107 ? 8.705 4.402 -6.940 1.00 97.06 107 PHE A O 1
ATOM 812 N N . ASN A 1 108 ? 9.069 6.162 -8.301 1.00 94.81 108 ASN A N 1
ATOM 813 C CA . ASN A 1 108 ? 10.536 6.149 -8.234 1.00 94.81 108 ASN A CA 1
ATOM 814 C C . ASN A 1 108 ? 11.157 4.767 -8.533 1.00 94.81 108 ASN A C 1
ATOM 816 O O . ASN A 1 108 ? 11.920 4.256 -7.702 1.00 94.81 108 ASN A O 1
ATOM 820 N N . PRO A 1 109 ? 10.843 4.133 -9.677 1.00 96.12 109 PRO A N 1
ATOM 821 C CA . PRO A 1 109 ? 11.594 2.962 -10.100 1.00 96.12 109 PRO A CA 1
ATOM 822 C C . PRO A 1 109 ? 13.065 3.333 -10.339 1.00 96.12 109 PRO A C 1
ATOM 824 O O . PRO A 1 109 ? 13.385 4.420 -10.817 1.00 96.12 109 PRO A O 1
ATOM 827 N N . THR A 1 110 ? 13.979 2.425 -10.007 1.00 96.44 110 THR A N 1
ATOM 828 C CA . THR A 1 110 ? 15.405 2.570 -10.342 1.00 96.44 110 THR A CA 1
ATOM 829 C C . THR A 1 110 ? 15.768 1.905 -11.674 1.00 96.44 110 THR A C 1
ATOM 831 O O . THR A 1 110 ? 16.904 2.042 -12.126 1.00 96.44 110 THR A O 1
ATOM 834 N N . ALA A 1 111 ? 14.835 1.158 -12.274 1.00 94.38 111 ALA A N 1
ATOM 835 C CA . ALA A 1 111 ? 14.933 0.593 -13.619 1.00 94.38 111 ALA A CA 1
ATOM 836 C C . ALA A 1 111 ? 14.236 1.509 -14.637 1.00 94.38 111 ALA A C 1
ATOM 838 O O . ALA A 1 111 ? 13.319 2.239 -14.280 1.00 94.38 111 ALA A O 1
ATOM 839 N N . CYS A 1 112 ? 14.647 1.431 -15.904 1.00 92.88 112 CYS A N 1
ATOM 840 C CA . CYS A 1 112 ? 13.976 2.125 -17.005 1.00 92.88 112 CYS A CA 1
ATOM 841 C C . CYS A 1 112 ? 12.801 1.279 -17.508 1.00 92.88 112 CYS A C 1
ATOM 843 O O . CYS A 1 112 ? 13.042 0.194 -18.041 1.00 92.88 112 CYS A O 1
ATOM 845 N N . GLY A 1 113 ? 11.575 1.790 -17.370 1.00 95.19 113 GLY A N 1
ATOM 846 C CA . GLY A 1 113 ? 10.345 1.092 -17.747 1.00 95.19 113 GLY A CA 1
ATOM 847 C C . GLY A 1 113 ? 10.081 -0.139 -16.878 1.00 95.19 113 GLY A C 1
ATOM 848 O O . GLY A 1 113 ? 10.764 -1.153 -16.998 1.00 95.19 1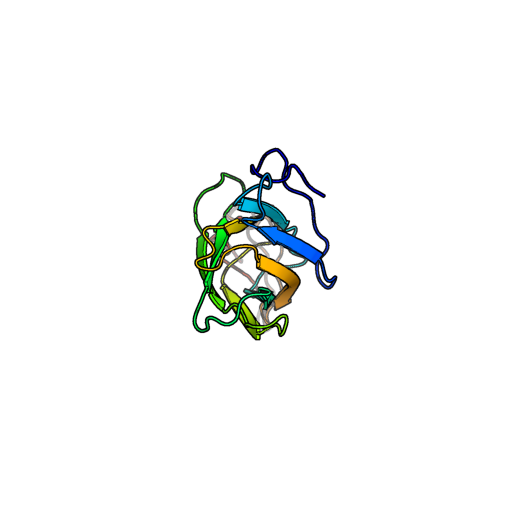13 GLY A O 1
ATOM 849 N N . VAL A 1 114 ? 9.072 -0.075 -16.017 1.00 97.31 114 VAL A N 1
ATOM 850 C CA . VAL A 1 114 ? 8.721 -1.165 -15.099 1.00 97.31 114 VAL A CA 1
ATOM 851 C C . VAL A 1 114 ? 7.272 -1.552 -15.294 1.00 97.31 114 VAL A C 1
ATOM 853 O O . VAL A 1 114 ? 6.409 -0.692 -15.179 1.00 97.31 114 VAL A O 1
ATOM 856 N N . SER A 1 115 ? 7.002 -2.830 -15.537 1.00 97.38 115 SER A N 1
ATOM 857 C CA . SER A 1 115 ? 5.647 -3.381 -15.466 1.00 97.38 115 SER A CA 1
ATOM 858 C C . SER A 1 115 ? 5.456 -4.030 -14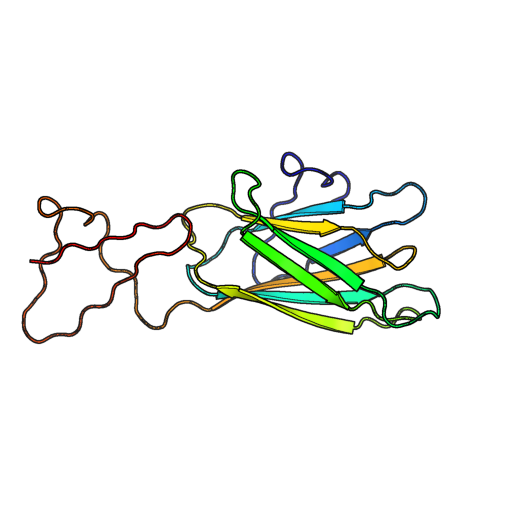.104 1.00 97.38 115 SER A C 1
ATOM 860 O O . SER A 1 115 ? 6.374 -4.668 -13.575 1.00 97.38 115 SER A O 1
ATOM 862 N N . TYR A 1 116 ? 4.260 -3.922 -13.542 1.00 97.94 116 TYR A N 1
ATOM 863 C CA . TYR A 1 116 ? 3.938 -4.621 -12.309 1.00 97.94 116 TYR A CA 1
ATOM 864 C C . TYR A 1 116 ? 2.495 -5.112 -12.279 1.00 97.94 116 TYR A C 1
ATOM 866 O O . TYR A 1 116 ? 1.612 -4.608 -12.970 1.00 97.94 116 TYR A O 1
ATOM 874 N N . GLN A 1 117 ? 2.279 -6.105 -11.428 1.00 98.62 117 GLN A N 1
ATOM 875 C CA . GLN A 1 117 ? 0.980 -6.621 -11.041 1.00 98.62 117 GLN A CA 1
ATOM 876 C C . GLN A 1 117 ? 0.932 -6.690 -9.518 1.00 98.62 117 GLN A C 1
ATOM 878 O O . GLN A 1 117 ? 1.894 -7.143 -8.894 1.00 98.62 117 GLN A O 1
ATOM 883 N N . PHE A 1 118 ? -0.168 -6.274 -8.905 1.00 98.69 118 PHE A N 1
ATOM 884 C CA . PHE A 1 118 ? -0.364 -6.411 -7.470 1.00 98.69 118 PHE A CA 1
ATOM 885 C C . PHE A 1 118 ? -1.752 -6.931 -7.114 1.00 98.69 118 PHE A C 1
ATOM 887 O O . PHE A 1 118 ? -2.722 -6.733 -7.839 1.00 98.69 118 PHE A O 1
ATOM 894 N N . ASN A 1 119 ? -1.833 -7.550 -5.945 1.00 98.38 119 ASN A N 1
ATOM 895 C CA . ASN A 1 119 ? -3.067 -7.951 -5.285 1.00 98.38 119 ASN A CA 1
ATOM 896 C C . ASN A 1 119 ? -2.980 -7.513 -3.823 1.00 98.38 119 ASN A C 1
ATOM 898 O O . ASN A 1 119 ? -1.883 -7.454 -3.260 1.00 98.38 119 ASN A O 1
ATOM 902 N N . TYR A 1 120 ? -4.117 -7.214 -3.201 1.00 98.69 120 TYR A N 1
ATOM 903 C CA . TYR A 1 120 ? -4.155 -6.927 -1.775 1.00 98.69 120 TYR A CA 1
ATOM 904 C C . TYR A 1 120 ? -5.317 -7.616 -1.062 1.00 98.69 120 TYR A C 1
ATOM 906 O O . TYR A 1 120 ? -6.385 -7.853 -1.629 1.00 98.69 120 TYR A O 1
ATOM 914 N N . GLY A 1 121 ? -5.118 -7.871 0.226 1.00 98.50 121 GLY A N 1
ATOM 915 C CA . GLY A 1 121 ? -6.140 -8.346 1.149 1.00 98.50 121 GLY A CA 1
ATOM 916 C C . GLY A 1 121 ? -5.844 -7.885 2.571 1.00 98.50 121 GLY A C 1
ATOM 917 O O . GLY A 1 121 ? -4.793 -7.301 2.840 1.00 98.50 121 GLY A O 1
ATOM 918 N N . VAL A 1 122 ? -6.767 -8.153 3.490 1.00 98.44 122 VAL A N 1
ATOM 919 C CA . VAL A 1 122 ? -6.578 -7.842 4.910 1.00 98.44 122 VAL A CA 1
ATOM 920 C C . VAL A 1 122 ? -6.688 -9.112 5.735 1.00 98.44 122 VAL A C 1
ATOM 922 O O . VAL A 1 122 ? -7.607 -9.908 5.545 1.00 98.44 122 VAL A O 1
ATOM 925 N N . THR A 1 123 ? -5.734 -9.293 6.646 1.00 98.12 123 THR A N 1
ATOM 926 C CA . THR A 1 123 ? -5.841 -10.287 7.716 1.00 98.12 123 THR A CA 1
ATOM 927 C C . THR A 1 123 ? -6.462 -9.601 8.930 1.00 98.12 123 THR A C 1
ATOM 929 O O . THR A 1 123 ? -5.781 -8.756 9.525 1.00 98.12 123 THR A O 1
ATOM 932 N N . PRO A 1 124 ? -7.713 -9.932 9.300 1.00 96.81 124 PRO A N 1
ATOM 933 C CA . PRO A 1 124 ? -8.368 -9.305 10.436 1.00 96.81 124 PRO A CA 1
ATOM 934 C C . PRO A 1 124 ? -7.740 -9.725 11.770 1.00 96.81 124 PRO A C 1
ATOM 936 O O . PRO A 1 124 ? -7.124 -10.797 11.855 1.00 96.81 124 PRO A O 1
ATOM 939 N N . PRO A 1 125 ? -7.909 -8.912 12.828 1.00 95.19 125 PRO A N 1
ATOM 940 C CA . PRO A 1 125 ? -7.654 -9.343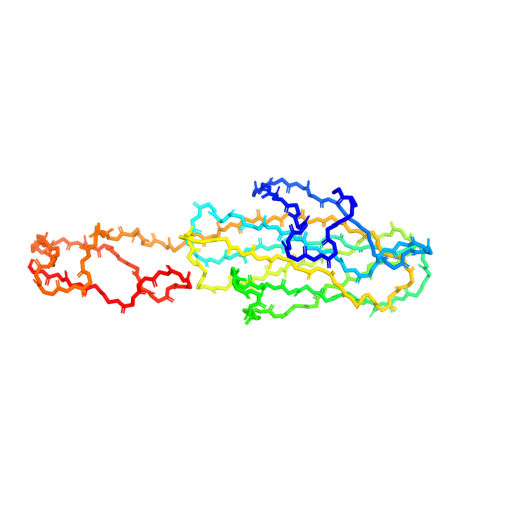 14.196 1.00 95.19 125 PRO A CA 1
ATOM 941 C C . PRO A 1 125 ? -8.444 -10.612 14.531 1.00 95.19 125 PRO A C 1
ATOM 943 O O . PRO A 1 125 ? -9.506 -10.871 13.964 1.00 95.19 125 PRO A O 1
ATOM 946 N N . LEU A 1 126 ? -7.918 -11.410 15.466 1.00 94.81 126 LEU A N 1
ATOM 947 C CA . LEU A 1 126 ? -8.587 -12.638 15.908 1.00 94.81 126 LEU A CA 1
ATOM 948 C C . LEU A 1 126 ? -9.936 -12.339 16.571 1.00 94.81 126 LEU A C 1
ATOM 950 O O . LEU A 1 126 ? -10.898 -13.068 16.344 1.00 94.81 126 LEU A O 1
ATOM 954 N N . TYR A 1 127 ? -9.960 -11.298 17.398 1.00 94.38 127 TYR A N 1
ATOM 955 C CA . TYR A 1 127 ? -11.129 -10.882 18.153 1.00 94.38 127 TYR A CA 1
ATOM 956 C C . TYR A 1 127 ? -12.010 -9.968 17.301 1.00 94.38 127 TYR A C 1
ATOM 958 O O . TYR A 1 127 ? -11.512 -9.182 16.479 1.00 94.38 127 TYR A O 1
ATOM 966 N N . ALA A 1 128 ? -13.321 -10.143 17.437 1.00 91.12 128 ALA A N 1
ATOM 967 C CA . ALA A 1 128 ? -14.311 -9.307 16.779 1.00 91.12 128 ALA A CA 1
ATOM 968 C C . ALA A 1 128 ? -14.247 -7.860 17.283 1.00 91.12 128 ALA A C 1
ATOM 970 O O . ALA A 1 128 ? -13.553 -7.553 18.248 1.00 91.12 128 ALA A O 1
ATOM 971 N N . ASP A 1 129 ? -14.945 -7.000 16.561 1.00 90.06 129 ASP A N 1
ATOM 972 C CA . ASP A 1 129 ? -15.252 -5.656 17.023 1.00 90.06 129 ASP A CA 1
ATOM 973 C C . ASP A 1 129 ? -16.341 -5.724 18.100 1.00 90.06 129 ASP A C 1
ATOM 975 O O . ASP A 1 129 ? -17.206 -6.617 18.035 1.00 90.06 129 ASP A O 1
ATOM 979 N N . ASP A 1 130 ? -16.292 -4.830 19.079 1.00 91.25 130 ASP A N 1
ATOM 980 C CA . ASP A 1 130 ? -17.383 -4.625 20.025 1.00 91.25 130 ASP A CA 1
ATOM 981 C C . ASP A 1 130 ? -18.502 -3.758 19.425 1.00 91.25 130 ASP A C 1
ATOM 983 O O . ASP A 1 130 ? -18.602 -3.589 18.206 1.00 91.25 130 ASP A O 1
ATOM 987 N N . LEU A 1 131 ? -19.487 -3.371 20.243 1.00 90.94 131 LEU A N 1
ATOM 988 C CA . LEU A 1 131 ? -20.648 -2.637 19.757 1.00 90.94 131 LEU A CA 1
ATOM 989 C C . LEU A 1 131 ? -20.392 -1.129 19.840 1.00 90.94 131 LEU A C 1
ATOM 991 O O . LEU A 1 131 ? -20.621 -0.507 20.872 1.00 90.94 131 LEU A O 1
ATOM 995 N N . GLU A 1 132 ? -20.096 -0.529 18.690 1.00 89.38 132 GLU A N 1
ATOM 996 C CA . GLU A 1 132 ? -19.957 0.925 18.592 1.00 89.38 132 GLU A CA 1
ATOM 997 C C . GLU A 1 132 ? -21.289 1.688 18.397 1.00 89.38 132 GLU A C 1
ATOM 999 O O . GLU A 1 132 ? -22.258 1.190 17.808 1.00 89.38 132 GLU A O 1
ATOM 1004 N N . GLU A 1 133 ? -21.425 2.947 18.841 1.00 92.06 133 GLU A N 1
ATOM 1005 C CA . GLU A 1 133 ? -20.428 3.761 19.568 1.00 92.06 133 GLU A CA 1
ATOM 1006 C C . GLU A 1 133 ? -20.458 3.505 21.084 1.00 92.06 133 GLU A C 1
ATOM 1008 O O . GLU A 1 133 ? -21.520 3.700 21.697 1.00 92.06 133 GLU A O 1
ATOM 1013 N N . ASN A 1 134 ? -19.310 3.213 21.704 1.00 91.44 134 ASN A N 1
ATOM 1014 C CA . ASN A 1 134 ? -19.163 3.081 23.157 1.00 91.44 134 ASN A CA 1
ATOM 1015 C C . ASN A 1 134 ? -18.021 3.933 23.774 1.00 91.44 134 ASN A C 1
ATOM 1017 O O . ASN A 1 134 ? -17.735 3.815 24.968 1.00 91.44 134 ASN A O 1
ATOM 1021 N N . ASP A 1 135 ? -17.528 4.925 23.027 1.00 92.50 135 ASP A N 1
ATOM 1022 C CA . ASP A 1 135 ? -16.477 5.924 23.332 1.00 92.50 135 ASP A CA 1
ATOM 1023 C C . ASP A 1 135 ? -16.620 6.769 24.626 1.00 92.50 135 ASP A C 1
ATOM 1025 O O . ASP A 1 135 ? -15.848 7.693 24.922 1.00 92.50 135 ASP A O 1
ATOM 1029 N N . GLY A 1 136 ? -17.639 6.515 25.443 1.00 92.88 136 GLY A N 1
ATOM 1030 C CA . GLY A 1 136 ? -17.839 7.231 26.691 1.00 92.88 136 GLY A CA 1
ATOM 1031 C C . GLY A 1 136 ? -18.741 6.512 27.677 1.00 92.88 136 GLY A C 1
ATOM 1032 O O . GLY A 1 136 ? -19.656 5.774 27.329 1.00 92.88 136 GLY A O 1
ATOM 1033 N N . THR A 1 137 ? -18.576 6.829 28.965 1.00 93.31 137 THR A N 1
ATOM 1034 C CA . THR A 1 137 ? -19.385 6.232 30.052 1.00 93.31 137 THR A CA 1
ATOM 1035 C C . THR A 1 137 ? -20.908 6.334 29.856 1.00 93.31 137 THR A C 1
ATOM 1037 O O . THR A 1 137 ? -21.650 5.496 30.368 1.00 93.31 137 THR A O 1
ATOM 1040 N N . SER A 1 138 ? -21.402 7.335 29.116 1.00 94.12 138 SER A N 1
ATOM 1041 C CA . SER A 1 138 ? -22.827 7.477 28.781 1.00 94.12 138 SER A CA 1
ATOM 1042 C C . SER A 1 138 ? -23.314 6.501 27.711 1.00 94.12 138 SER A C 1
ATOM 1044 O O . SER A 1 138 ? -24.501 6.175 27.705 1.00 94.12 138 SER A O 1
ATOM 1046 N N . GLN A 1 139 ? -22.414 6.068 26.833 1.00 92.94 139 GLN A N 1
ATOM 1047 C CA . GLN A 1 139 ? -22.651 5.144 25.725 1.00 92.94 139 GLN A CA 1
ATOM 1048 C C . GLN A 1 139 ? -22.166 3.721 26.033 1.00 92.94 139 GLN A C 1
ATOM 1050 O O . GLN A 1 139 ? -22.481 2.822 25.276 1.00 92.94 139 GLN A O 1
ATOM 1055 N N . SER A 1 140 ? -21.509 3.520 27.182 1.00 92.75 140 SER A N 1
ATOM 1056 C CA . SER A 1 140 ? -20.921 2.235 27.563 1.00 92.75 140 SER A CA 1
ATOM 1057 C C . SER A 1 140 ? -21.795 1.001 27.339 1.00 92.75 140 SER A C 1
ATOM 1059 O O . SER A 1 140 ? -22.970 0.936 27.751 1.00 92.75 140 SER A O 1
ATOM 1061 N N . ASP A 1 141 ? -21.142 -0.016 26.795 1.00 93.31 141 ASP A N 1
ATOM 1062 C CA . ASP A 1 141 ? -21.714 -1.317 26.524 1.00 93.31 141 ASP A CA 1
ATOM 1063 C C . ASP A 1 141 ? -21.964 -2.097 27.804 1.00 93.31 141 ASP A C 1
ATOM 1065 O O . ASP A 1 141 ? -21.148 -2.137 28.724 1.00 93.31 141 ASP A O 1
ATOM 1069 N N . THR A 1 142 ? -23.130 -2.733 27.886 1.00 93.94 142 THR A N 1
ATOM 1070 C CA . THR A 1 142 ? -23.441 -3.611 29.014 1.00 93.94 142 THR A CA 1
ATOM 1071 C C . THR A 1 142 ? -22.894 -5.001 28.757 1.00 93.94 142 THR A C 1
ATOM 1073 O O . THR A 1 142 ? -23.367 -5.701 27.861 1.00 93.94 142 THR A O 1
ATOM 1076 N N . VAL A 1 143 ? -21.968 -5.436 29.607 1.00 93.12 143 VAL A N 1
ATOM 1077 C CA . VAL A 1 143 ? -21.300 -6.732 29.472 1.00 93.12 143 VAL A CA 1
ATOM 1078 C C . VAL A 1 143 ? -21.800 -7.720 30.520 1.00 93.12 143 VAL A C 1
ATOM 1080 O O . VAL A 1 143 ? -21.960 -7.417 31.703 1.00 93.12 143 VAL A O 1
ATOM 1083 N N . ALA A 1 144 ? -22.073 -8.953 30.097 1.00 93.19 144 ALA A N 1
ATOM 1084 C CA . ALA A 1 144 ? -22.436 -10.007 31.034 1.00 93.19 144 ALA A CA 1
ATOM 1085 C C . ALA A 1 144 ? -21.201 -10.479 31.815 1.00 93.19 144 ALA A C 1
ATOM 1087 O O . ALA A 1 144 ? -20.125 -10.675 31.249 1.00 93.19 144 ALA A O 1
ATOM 1088 N N . ALA A 1 145 ? -21.372 -10.713 33.117 1.00 92.44 145 ALA A N 1
ATOM 1089 C CA . ALA A 1 145 ? -20.312 -11.261 33.950 1.00 92.44 145 ALA A CA 1
ATOM 1090 C C . ALA A 1 145 ? -19.972 -12.709 33.552 1.00 92.44 145 ALA A C 1
ATOM 1092 O O . ALA A 1 145 ? -20.864 -13.513 33.276 1.00 92.44 145 ALA A O 1
ATOM 1093 N N . SER A 1 146 ? -18.681 -13.051 33.625 1.00 92.88 146 SER A N 1
ATOM 1094 C CA . SER A 1 146 ? -18.156 -14.414 33.429 1.00 92.88 146 SER A CA 1
ATOM 1095 C C . SER A 1 146 ? -18.301 -14.990 32.014 1.00 92.88 146 SER A C 1
ATOM 1097 O O . SER A 1 146 ? -18.309 -16.212 31.860 1.00 92.88 146 SER A O 1
ATOM 1099 N N . ILE A 1 147 ? -18.373 -14.128 30.998 1.00 94.38 147 ILE A N 1
ATOM 1100 C CA . ILE A 1 147 ? -18.159 -14.497 29.594 1.00 94.38 147 ILE A CA 1
ATOM 1101 C C . ILE A 1 147 ? -17.060 -13.612 28.999 1.00 94.38 147 ILE A C 1
ATOM 1103 O O . ILE A 1 147 ? -16.834 -12.507 29.499 1.00 94.38 147 ILE A O 1
ATOM 1107 N N . ASP A 1 148 ? -16.390 -14.112 27.964 1.00 93.31 148 ASP A N 1
ATOM 1108 C CA . ASP A 1 148 ? -15.413 -13.336 27.202 1.00 93.31 148 ASP A CA 1
ATOM 1109 C C . ASP A 1 148 ? -16.146 -12.351 26.278 1.00 93.31 148 ASP A C 1
ATOM 1111 O O . ASP A 1 148 ? -17.198 -12.684 25.724 1.00 93.31 148 ASP A O 1
ATOM 1115 N N . HIS A 1 149 ? -15.582 -11.151 26.138 1.00 92.50 149 HIS A N 1
ATOM 1116 C CA . HIS A 1 149 ? -16.021 -10.115 25.205 1.00 92.50 149 HIS A CA 1
ATOM 1117 C C . HIS A 1 149 ? -14.811 -9.687 24.385 1.00 92.50 149 HIS A C 1
ATOM 1119 O O . HIS A 1 149 ? -13.719 -9.516 24.934 1.00 92.50 149 HIS A O 1
ATOM 1125 N N . ASP A 1 150 ? -15.026 -9.565 23.085 1.00 94.25 150 ASP A N 1
ATOM 1126 C CA . ASP A 1 150 ? -14.032 -9.101 22.128 1.00 94.25 150 ASP A CA 1
ATOM 1127 C C . ASP A 1 150 ? -14.164 -7.584 21.973 1.00 94.25 150 ASP A C 1
ATOM 1129 O O . ASP A 1 150 ? -15.218 -7.048 22.296 1.00 94.25 150 ASP A O 1
ATOM 1133 N N . GLY A 1 151 ? -13.113 -6.925 21.492 1.00 91.81 151 GLY A N 1
ATOM 1134 C CA . GLY A 1 151 ? -13.131 -5.506 21.149 1.00 91.81 151 GLY A CA 1
ATOM 1135 C C . GLY A 1 151 ? -11.850 -5.081 20.440 1.00 91.81 151 GLY A C 1
ATOM 1136 O O . GLY A 1 151 ? -10.869 -5.853 20.393 1.00 91.81 151 GLY A O 1
ATOM 1137 N N . ARG A 1 152 ? -11.850 -3.883 19.855 1.00 90.38 152 ARG A N 1
ATOM 1138 C CA . ARG A 1 152 ? -10.739 -3.358 19.046 1.00 90.38 152 ARG A CA 1
ATOM 1139 C C . ARG A 1 152 ? -10.524 -1.884 19.334 1.00 90.38 152 ARG A C 1
ATOM 1141 O O . ARG A 1 152 ? -11.454 -1.119 19.370 1.00 90.38 152 ARG A O 1
ATOM 1148 N N . ILE A 1 153 ? -9.256 -1.495 19.468 1.00 92.38 153 ILE A N 1
ATOM 1149 C CA . ILE A 1 153 ? -8.877 -0.089 19.633 1.00 92.38 153 ILE A CA 1
ATOM 1150 C C . ILE A 1 153 ? -7.632 0.238 18.828 1.00 92.38 153 ILE A C 1
ATOM 1152 O O . ILE A 1 153 ? -6.745 -0.609 18.635 1.00 92.38 153 ILE A O 1
ATOM 1156 N N . ASN A 1 154 ? -7.487 1.522 18.499 1.00 91.06 154 ASN A N 1
ATOM 1157 C CA . ASN A 1 154 ? -6.250 2.111 17.990 1.00 91.06 154 ASN A CA 1
ATOM 1158 C C . ASN A 1 154 ? -5.849 1.565 16.602 1.00 91.06 154 ASN A C 1
ATOM 1160 O O . ASN A 1 154 ? -4.658 1.406 16.291 1.00 91.06 154 ASN A O 1
ATOM 1164 N N . PHE A 1 155 ? -6.850 1.315 15.754 1.00 91.62 155 PHE A N 1
ATOM 1165 C CA . PHE A 1 155 ? -6.684 1.214 14.307 1.00 91.62 155 PHE A CA 1
ATOM 1166 C C . PHE A 1 155 ? -6.737 2.615 13.674 1.00 91.62 155 PHE A C 1
ATOM 1168 O O . PHE A 1 155 ? -7.326 3.558 14.198 1.00 91.62 155 PHE A O 1
ATOM 1175 N N . TYR A 1 156 ? -6.050 2.811 12.548 1.00 91.25 156 TYR A N 1
ATOM 1176 C CA . TYR A 1 156 ? -6.182 4.053 11.788 1.00 91.25 156 TYR A CA 1
ATOM 1177 C C . TYR A 1 156 ? -7.626 4.213 11.316 1.00 91.25 156 TYR A C 1
ATOM 1179 O O . TYR A 1 156 ? -8.094 3.334 10.609 1.00 91.25 156 TYR A O 1
ATOM 1187 N N . TYR A 1 157 ? -8.215 5.384 11.575 1.00 91.19 157 TYR A N 1
ATOM 1188 C CA . TYR A 1 157 ? -9.620 5.730 11.281 1.00 91.19 157 TYR A CA 1
ATOM 1189 C C . TYR A 1 157 ? -10.669 5.126 12.196 1.00 91.19 157 TYR A C 1
ATOM 1191 O O . TYR A 1 157 ? -11.840 5.462 12.041 1.00 91.19 157 TYR A O 1
ATOM 1199 N N . ASP A 1 158 ? -10.208 4.390 13.188 1.00 88.81 158 ASP A N 1
ATOM 1200 C CA . ASP A 1 158 ? -11.016 3.827 14.242 1.00 88.81 158 ASP A CA 1
ATOM 1201 C C . ASP A 1 158 ? -10.849 4.645 15.530 1.00 88.81 158 ASP A C 1
ATOM 1203 O O . ASP A 1 158 ? -10.058 5.608 15.588 1.00 88.81 158 ASP A O 1
ATOM 1207 N N . ASP A 1 159 ? -11.601 4.283 16.556 1.00 86.94 159 ASP A N 1
ATOM 1208 C CA . ASP A 1 159 ? -11.512 4.901 17.864 1.00 86.94 159 ASP A CA 1
ATOM 1209 C C . ASP A 1 159 ? -10.262 4.454 18.655 1.00 86.94 159 ASP A C 1
ATOM 1211 O O . ASP A 1 159 ? -9.321 3.800 18.173 1.00 86.94 159 ASP A O 1
ATOM 1215 N N . ASN A 1 160 ? -10.179 4.932 19.893 1.00 90.19 160 ASN A N 1
ATOM 1216 C CA . ASN A 1 160 ? -9.083 4.598 20.791 1.00 90.19 160 ASN A CA 1
ATOM 1217 C C . ASN A 1 160 ? -9.528 4.255 22.211 1.00 90.19 160 ASN A C 1
ATOM 1219 O O . ASN A 1 160 ? -8.655 4.144 23.088 1.00 90.19 160 ASN A O 1
ATOM 1223 N N . THR A 1 161 ? -10.833 4.128 22.455 1.00 91.44 161 THR A N 1
ATOM 1224 C CA . THR A 1 161 ? -11.372 3.989 23.806 1.00 91.44 161 THR A CA 1
ATOM 1225 C C . THR A 1 161 ? -12.719 3.288 23.868 1.00 91.44 161 THR A C 1
ATOM 1227 O O . THR A 1 161 ? -13.738 3.938 23.702 1.00 91.44 161 THR A O 1
ATOM 1230 N N . ASP A 1 162 ? -12.722 2.080 24.423 1.00 94.06 162 ASP A N 1
ATOM 1231 C CA . ASP A 1 162 ? -13.995 1.409 24.703 1.00 94.06 162 ASP A CA 1
ATOM 1232 C C . ASP A 1 162 ? -14.426 1.587 26.163 1.00 94.06 162 ASP A C 1
ATOM 1234 O O . ASP A 1 162 ? -13.620 1.477 27.106 1.00 94.06 162 ASP A O 1
ATOM 1238 N N . TYR A 1 163 ? -15.722 1.808 26.396 1.00 94.94 163 TYR A N 1
ATOM 1239 C CA . TYR A 1 163 ? -16.298 1.787 27.743 1.00 94.94 163 TYR A CA 1
ATOM 1240 C C . TYR A 1 163 ? -17.302 0.646 27.920 1.00 94.94 163 TYR A C 1
AT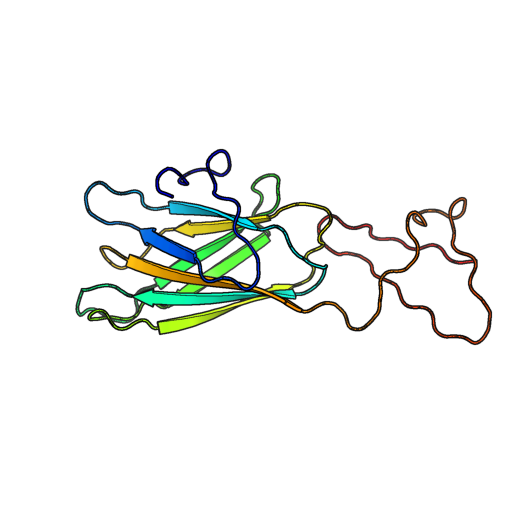OM 1242 O O . TYR A 1 163 ? -18.345 0.606 27.280 1.00 94.94 163 TYR A O 1
ATOM 1250 N N . PHE A 1 164 ? -17.081 -0.184 28.944 1.00 94.25 164 PHE A N 1
ATOM 1251 C CA . PHE A 1 164 ? -17.987 -1.272 29.338 1.00 94.25 164 PHE A CA 1
ATOM 1252 C C . PHE A 1 164 ? -18.519 -1.094 30.773 1.00 94.25 164 PHE A C 1
ATOM 1254 O O . PHE A 1 164 ? -17.827 -0.543 31.639 1.00 94.25 164 PHE A O 1
ATOM 1261 N N . ARG A 1 165 ? -19.739 -1.575 31.050 1.00 92.00 165 ARG A N 1
ATOM 1262 C CA . ARG A 1 165 ? -20.416 -1.507 32.361 1.00 92.00 165 ARG A CA 1
ATOM 1263 C C . ARG A 1 165 ? -21.165 -2.776 32.762 1.00 92.00 165 ARG A C 1
ATOM 1265 O O . ARG A 1 165 ? -21.669 -3.499 31.872 1.00 92.00 165 ARG A O 1
#

Secondary structure (DSSP, 8-state):
----SSTTTPEEE-TTS-EEEEES-TTS-SEEEEEEPPSSSEEEEEEEEEE-SSS--S-EEEEEEE-TTS-EEEEEEEE-BSTT--EEEEEEEEEE-SSS-EEEEEE--SSSSEEEEEEEEEE--SSPP--S--SSTTT-B---TTS--------BTS-S---B-